Protein AF-A0A6I1QWW4-F1 (afdb_monomer_lite)

Structure (mmCIF, N/CA/C/O backbone):
data_AF-A0A6I1QWW4-F1
#
_entry.id   AF-A0A6I1QWW4-F1
#
loop_
_atom_site.group_PDB
_atom_site.id
_atom_site.type_symbol
_atom_site.label_atom_id
_atom_site.label_alt_id
_atom_site.label_comp_id
_atom_site.label_asym_id
_atom_site.label_entity_id
_atom_site.label_seq_id
_atom_site.pdbx_PDB_ins_code
_atom_site.Cartn_x
_atom_site.Cartn_y
_atom_site.Cartn_z
_atom_site.occupancy
_atom_site.B_iso_or_equiv
_atom_site.auth_seq_id
_atom_site.auth_comp_id
_atom_site.auth_asym_id
_atom_site.auth_atom_id
_atom_site.pdbx_PDB_model_num
ATOM 1 N N . MET A 1 1 ? 24.374 -15.305 -14.116 1.00 88.94 1 MET A N 1
ATOM 2 C CA . MET A 1 1 ? 24.482 -13.834 -13.993 1.00 88.94 1 MET A CA 1
ATOM 3 C C . MET A 1 1 ? 23.101 -13.247 -14.263 1.00 88.94 1 MET A C 1
ATOM 5 O O . MET A 1 1 ? 22.516 -13.620 -15.275 1.00 88.94 1 MET A O 1
ATOM 9 N N . ILE A 1 2 ? 22.551 -12.418 -13.369 1.00 94.38 2 ILE A N 1
ATOM 10 C CA . ILE A 1 2 ? 21.267 -11.731 -13.613 1.00 94.38 2 ILE A CA 1
ATOM 11 C C . ILE A 1 2 ? 21.502 -10.614 -14.637 1.00 94.38 2 ILE A C 1
ATOM 13 O O . ILE A 1 2 ? 22.500 -9.906 -14.542 1.00 94.38 2 ILE A O 1
ATOM 17 N N . ARG A 1 3 ? 20.614 -10.491 -15.633 1.00 97.56 3 ARG A N 1
ATOM 18 C CA . ARG A 1 3 ? 20.751 -9.535 -16.751 1.00 97.56 3 ARG A CA 1
ATOM 19 C C . ARG A 1 3 ? 19.777 -8.357 -16.699 1.00 97.56 3 ARG A C 1
ATOM 21 O O . ARG A 1 3 ? 20.025 -7.363 -17.369 1.00 97.56 3 ARG A O 1
ATOM 28 N N . ALA A 1 4 ? 18.685 -8.483 -15.950 1.00 97.31 4 ALA A N 1
ATOM 29 C CA . ALA A 1 4 ? 17.687 -7.436 -15.774 1.00 97.31 4 ALA A CA 1
ATOM 30 C C . ALA A 1 4 ? 16.916 -7.650 -14.467 1.00 97.31 4 ALA A C 1
ATOM 32 O O . ALA A 1 4 ? 16.825 -8.777 -13.974 1.00 97.31 4 ALA A O 1
ATOM 33 N N . VAL A 1 5 ? 16.352 -6.561 -13.954 1.00 95.69 5 VAL A N 1
ATOM 34 C CA . VAL A 1 5 ? 15.402 -6.519 -12.839 1.00 95.69 5 VAL A CA 1
ATOM 35 C C . VAL A 1 5 ? 14.270 -5.568 -13.214 1.00 95.69 5 VAL A C 1
ATOM 37 O O . VAL A 1 5 ? 14.496 -4.599 -13.939 1.00 95.69 5 VAL A O 1
ATOM 40 N N . VAL A 1 6 ? 13.061 -5.869 -12.752 1.00 96.00 6 VAL A N 1
ATOM 41 C CA . VAL A 1 6 ? 11.867 -5.053 -12.985 1.00 96.00 6 VAL A CA 1
ATOM 42 C C . VAL A 1 6 ? 11.269 -4.728 -11.628 1.00 96.00 6 VAL A C 1
ATOM 44 O O . VAL A 1 6 ? 11.156 -5.615 -10.783 1.00 96.00 6 VAL A O 1
ATOM 47 N N . PHE A 1 7 ? 10.908 -3.466 -11.440 1.00 96.62 7 PHE A N 1
ATOM 48 C CA . PHE A 1 7 ? 10.260 -2.968 -10.238 1.00 96.62 7 PHE A CA 1
ATOM 49 C C . PHE A 1 7 ? 8.937 -2.326 -10.626 1.00 96.62 7 PHE A C 1
ATOM 51 O O . PHE A 1 7 ? 8.839 -1.707 -11.689 1.00 96.62 7 PHE A O 1
ATOM 58 N N . ASP A 1 8 ? 7.945 -2.472 -9.756 1.00 93.06 8 ASP A N 1
ATOM 59 C CA . ASP A 1 8 ? 6.785 -1.594 -9.787 1.00 93.06 8 ASP A CA 1
ATOM 60 C C . ASP A 1 8 ? 7.204 -0.181 -9.360 1.00 93.06 8 ASP A C 1
ATOM 62 O O . ASP A 1 8 ? 8.157 -0.006 -8.598 1.00 93.06 8 ASP A O 1
ATOM 66 N N . VAL A 1 9 ? 6.519 0.831 -9.876 1.00 94.31 9 VAL A N 1
ATOM 67 C CA . VAL A 1 9 ? 6.751 2.219 -9.479 1.00 94.31 9 VAL A CA 1
ATOM 68 C C . VAL A 1 9 ? 6.048 2.492 -8.155 1.00 94.31 9 VAL A C 1
ATOM 70 O O . VAL A 1 9 ? 6.701 2.937 -7.210 1.00 94.31 9 VAL A O 1
ATOM 73 N N . GLY A 1 10 ? 4.748 2.197 -8.087 1.00 89.25 10 GLY A N 1
ATOM 74 C CA . GLY A 1 10 ? 3.967 2.296 -6.855 1.00 89.25 10 GLY A CA 1
ATOM 75 C C . GLY A 1 10 ? 4.351 1.189 -5.880 1.00 89.25 10 GLY A C 1
ATOM 76 O O . GLY A 1 10 ? 4.793 0.123 -6.308 1.00 89.25 10 GLY A O 1
ATOM 77 N N . GLU A 1 11 ? 4.243 1.463 -4.581 1.00 82.25 11 GLU A N 1
ATOM 78 C CA . GLU A 1 11 ? 4.543 0.568 -3.442 1.00 82.25 11 GLU A CA 1
ATOM 79 C C . GLU A 1 11 ? 6.004 0.065 -3.311 1.00 82.25 11 GLU A C 1
ATOM 81 O O . GLU A 1 11 ? 6.495 -0.138 -2.200 1.00 82.25 11 GLU A O 1
ATOM 86 N N . CYS A 1 12 ? 6.720 -0.165 -4.419 1.00 93.62 12 CYS A N 1
ATOM 87 C CA . CYS A 1 12 ? 8.072 -0.722 -4.437 1.00 93.62 12 CYS A CA 1
ATOM 88 C C . CYS A 1 12 ? 9.156 0.358 -4.527 1.00 93.62 12 CYS A C 1
ATOM 90 O O . CYS A 1 12 ? 10.103 0.334 -3.739 1.00 93.62 12 CYS A O 1
ATOM 92 N N . LEU A 1 13 ? 9.040 1.293 -5.478 1.00 96.56 13 LEU A N 1
ATOM 93 C CA . LEU A 1 13 ? 9.990 2.404 -5.618 1.00 96.56 13 LEU A CA 1
ATOM 94 C C . LEU A 1 13 ? 9.512 3.678 -4.919 1.00 96.56 13 LEU A C 1
ATOM 96 O O . LEU A 1 13 ? 10.341 4.468 -4.464 1.00 96.56 13 LEU A O 1
ATOM 100 N N . VAL A 1 14 ? 8.199 3.887 -4.850 1.00 95.44 14 VAL A N 1
ATOM 101 C CA . VAL A 1 14 ? 7.577 5.065 -4.246 1.00 95.44 14 VAL A CA 1
ATOM 102 C C . VAL A 1 14 ? 6.759 4.641 -3.031 1.00 95.44 14 VAL A C 1
ATOM 104 O O . VAL A 1 14 ? 5.918 3.753 -3.122 1.00 95.44 14 VAL A O 1
ATOM 107 N N . ASP A 1 15 ? 7.001 5.298 -1.893 1.00 94.81 15 ASP A N 1
ATOM 108 C CA . ASP A 1 15 ? 6.147 5.175 -0.711 1.00 94.81 15 ASP A CA 1
ATOM 109 C C . ASP A 1 15 ? 4.893 6.040 -0.887 1.00 94.81 15 ASP A C 1
ATOM 111 O O . ASP A 1 15 ? 4.964 7.270 -0.888 1.00 94.81 15 ASP A O 1
ATOM 115 N N . GLU A 1 16 ? 3.748 5.377 -1.020 1.00 93.94 16 GLU A N 1
ATOM 116 C CA . GLU A 1 16 ? 2.432 5.990 -1.224 1.00 93.94 16 GLU A CA 1
ATOM 117 C C . GLU A 1 16 ? 1.585 6.003 0.064 1.00 93.94 16 GLU A C 1
ATOM 119 O O . GLU A 1 16 ? 0.379 6.270 0.045 1.00 93.94 16 GLU A O 1
ATOM 124 N N . THR A 1 17 ? 2.204 5.756 1.227 1.00 94.38 17 THR A N 1
ATOM 125 C CA . THR A 1 17 ? 1.521 5.746 2.533 1.00 94.38 17 THR A CA 1
ATOM 126 C C . THR A 1 17 ? 0.767 7.052 2.796 1.00 94.38 17 THR A C 1
ATOM 128 O O . THR A 1 17 ? -0.315 7.050 3.396 1.00 94.38 17 THR A O 1
ATOM 131 N N . ARG A 1 18 ? 1.318 8.194 2.361 1.00 95.69 18 ARG A N 1
ATOM 132 C CA . ARG A 1 18 ? 0.688 9.507 2.554 1.00 95.69 18 ARG A CA 1
ATOM 133 C C . ARG A 1 18 ? -0.537 9.672 1.660 1.00 95.69 18 ARG A C 1
ATOM 135 O O . ARG A 1 18 ? -1.557 10.171 2.132 1.00 95.69 18 ARG A O 1
ATOM 142 N N . GLU A 1 19 ? -0.445 9.274 0.403 1.00 95.31 19 GLU A N 1
ATOM 143 C CA . GLU A 1 19 ? -1.508 9.335 -0.594 1.00 95.31 19 GLU A CA 1
ATOM 144 C C . GLU A 1 19 ? -2.714 8.504 -0.140 1.00 95.31 19 GLU A C 1
ATOM 146 O O . GLU A 1 19 ? -3.797 9.061 0.067 1.00 95.31 19 GLU A O 1
ATOM 1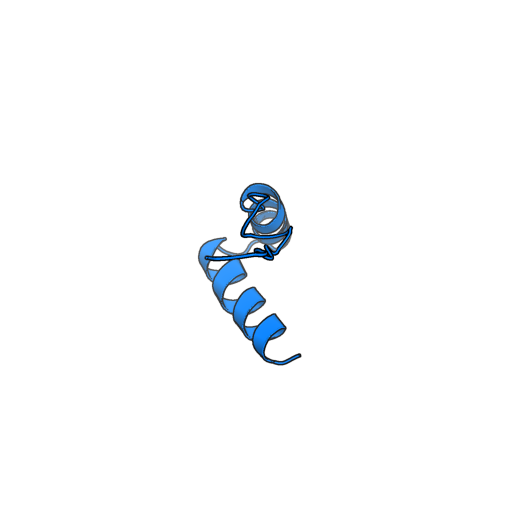51 N N . TYR A 1 20 ? -2.516 7.211 0.136 1.00 95.44 20 TYR A N 1
ATOM 152 C CA . TYR A 1 20 ? -3.591 6.333 0.609 1.00 95.44 20 TYR A CA 1
ATOM 153 C C . TYR A 1 20 ? -4.114 6.742 1.986 1.00 95.44 20 TYR A C 1
ATOM 155 O O . TYR A 1 20 ? -5.319 6.693 2.238 1.00 95.44 20 TYR A O 1
ATOM 163 N N . GLY A 1 21 ? -3.229 7.217 2.868 1.00 97.75 21 GLY A N 1
ATOM 164 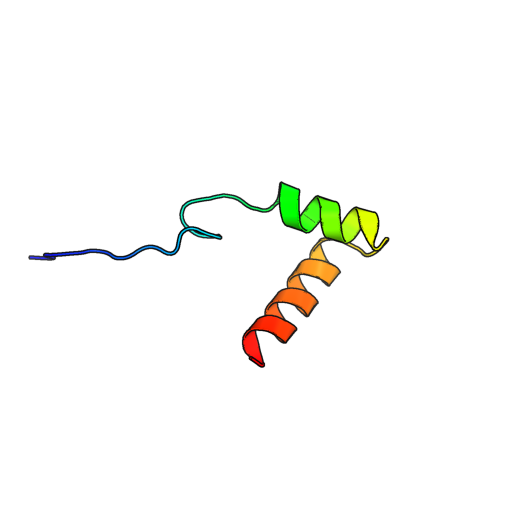C CA . GLY A 1 21 ? -3.621 7.784 4.155 1.00 97.75 21 GLY A CA 1
ATOM 165 C C . GLY A 1 21 ? -4.535 9.002 4.003 1.00 97.75 21 GLY A C 1
ATOM 166 O O . GLY A 1 21 ? -5.530 9.106 4.709 1.00 97.75 21 GLY A O 1
ATOM 167 N N . THR A 1 22 ? -4.250 9.882 3.041 1.00 98.31 22 THR A N 1
ATOM 168 C CA . THR A 1 22 ? -5.064 11.076 2.763 1.00 98.31 22 THR A CA 1
ATOM 169 C C . THR A 1 22 ? -6.444 10.695 2.227 1.00 98.31 22 THR A C 1
ATOM 171 O O . THR A 1 22 ? -7.441 11.316 2.590 1.00 98.31 22 THR A O 1
ATOM 174 N N . TRP A 1 23 ? -6.531 9.658 1.392 1.00 98.19 23 TRP A N 1
ATOM 175 C CA . TRP A 1 23 ? -7.817 9.148 0.907 1.00 98.19 23 TRP A CA 1
ATOM 176 C C . TRP A 1 23 ? -8.637 8.510 2.026 1.00 98.19 23 TRP A C 1
ATOM 178 O O . TRP A 1 23 ? -9.833 8.771 2.127 1.00 98.19 23 TRP A O 1
ATOM 188 N N . ALA A 1 24 ? -8.004 7.721 2.895 1.00 98.44 24 ALA A N 1
ATOM 189 C CA . ALA A 1 24 ? -8.660 7.150 4.066 1.00 98.44 24 ALA A CA 1
ATOM 190 C C . ALA A 1 24 ? -9.200 8.241 5.006 1.00 98.44 24 ALA A C 1
ATOM 192 O O . ALA A 1 24 ? -10.347 8.153 5.446 1.00 98.44 24 ALA A O 1
ATOM 193 N N . ASP A 1 25 ? -8.410 9.293 5.250 1.00 98.50 25 ASP A N 1
ATOM 194 C CA . ASP A 1 25 ? -8.821 10.443 6.057 1.00 98.50 25 ASP A CA 1
ATOM 195 C C . ASP A 1 25 ? -9.999 11.189 5.402 1.00 98.50 25 ASP A C 1
ATOM 197 O O . ASP A 1 25 ? -10.967 11.529 6.083 1.00 98.50 25 ASP A O 1
ATOM 201 N N . TRP A 1 26 ? -9.962 11.392 4.078 1.00 98.44 26 TRP A N 1
ATOM 202 C CA . TRP A 1 26 ? -11.057 12.010 3.317 1.00 98.44 26 TRP A CA 1
ATOM 203 C C . TRP A 1 26 ? -12.355 11.195 3.388 1.00 98.44 26 TRP A C 1
ATOM 205 O O . TRP A 1 26 ? -13.438 11.761 3.531 1.00 98.44 26 TRP A O 1
ATOM 215 N N . LEU A 1 27 ? -12.247 9.867 3.337 1.00 98.00 27 LEU A N 1
ATOM 216 C CA . LEU A 1 27 ? -13.374 8.939 3.455 1.00 98.00 27 LEU A CA 1
ATOM 217 C C . LEU A 1 27 ? -13.836 8.722 4.906 1.00 98.00 27 LEU A C 1
ATOM 219 O O . LEU A 1 27 ? -14.865 8.083 5.125 1.00 98.00 27 LEU A O 1
ATOM 223 N N . GLY A 1 28 ? -13.090 9.220 5.896 1.00 98.31 28 GLY A N 1
ATOM 224 C CA . GLY A 1 28 ? -13.399 9.048 7.315 1.00 98.31 28 GLY A CA 1
ATOM 225 C C . GLY A 1 28 ? -13.276 7.603 7.811 1.00 98.31 28 GLY A C 1
ATOM 226 O O . GLY A 1 28 ? -13.976 7.219 8.749 1.00 98.31 28 GLY A O 1
ATOM 227 N N . VAL A 1 29 ? -12.414 6.786 7.195 1.00 98.56 29 VAL A N 1
ATOM 228 C CA . VAL A 1 29 ? -12.207 5.374 7.565 1.00 98.56 29 VAL A CA 1
ATOM 229 C C . VAL A 1 29 ? -10.808 5.143 8.148 1.00 98.56 29 VAL A C 1
ATOM 231 O O . VAL A 1 29 ? -9.865 5.847 7.787 1.00 98.56 29 VAL A O 1
ATOM 234 N N . PRO A 1 30 ? -10.608 4.139 9.028 1.00 98.56 30 PRO A N 1
ATOM 235 C CA . PRO A 1 30 ? -9.275 3.827 9.535 1.00 98.56 30 PRO A CA 1
ATOM 236 C C . PRO A 1 30 ? -8.319 3.456 8.397 1.00 98.56 30 PRO A C 1
ATOM 238 O O . PRO A 1 30 ? -8.645 2.605 7.569 1.00 98.56 30 PRO A O 1
ATOM 241 N N . ARG A 1 31 ? -7.112 4.034 8.390 1.00 97.75 31 ARG A N 1
ATOM 242 C CA . ARG A 1 31 ? -6.118 3.838 7.317 1.00 97.75 31 ARG A CA 1
ATOM 243 C C . ARG A 1 31 ? -5.807 2.367 7.034 1.00 97.75 31 ARG A C 1
ATOM 245 O O . ARG A 1 31 ? -5.805 1.954 5.885 1.00 97.75 31 ARG A O 1
ATOM 252 N N . HIS A 1 32 ? -5.637 1.552 8.076 1.00 97.06 32 HIS A N 1
ATOM 253 C CA . HIS A 1 32 ? -5.390 0.117 7.903 1.00 97.06 32 HIS A CA 1
ATOM 254 C C . HIS A 1 32 ? -6.595 -0.619 7.290 1.00 97.06 32 HIS A C 1
ATOM 256 O O . HIS A 1 32 ? -6.430 -1.523 6.476 1.00 97.06 32 HIS A O 1
ATOM 262 N N . THR A 1 33 ? -7.820 -0.219 7.649 1.00 98.00 33 THR A N 1
ATOM 263 C CA . THR A 1 33 ? -9.044 -0.763 7.045 1.00 98.00 33 THR A CA 1
ATOM 264 C C . THR A 1 33 ? -9.146 -0.368 5.576 1.00 98.00 33 THR A C 1
ATOM 266 O O . THR A 1 33 ? -9.473 -1.214 4.747 1.00 98.00 33 THR A O 1
ATOM 269 N N . PHE A 1 34 ? -8.825 0.888 5.246 1.00 98.12 34 PHE A N 1
ATOM 270 C CA . PHE A 1 34 ? -8.757 1.356 3.865 1.00 98.12 34 PHE A CA 1
ATOM 271 C C . PHE A 1 34 ? -7.775 0.514 3.048 1.00 98.12 34 PHE A C 1
ATOM 273 O O . PHE A 1 34 ? -8.193 -0.090 2.066 1.00 98.12 34 PHE A O 1
ATOM 280 N N . SER A 1 35 ? -6.517 0.392 3.487 1.00 96.25 35 SER A N 1
ATOM 281 C CA . SER A 1 35 ? -5.495 -0.391 2.778 1.00 96.25 35 SER A CA 1
ATOM 282 C C . SER A 1 35 ? -5.915 -1.850 2.575 1.00 96.25 35 SER A C 1
ATOM 284 O O . SER A 1 35 ? -5.769 -2.386 1.479 1.00 96.25 35 SER A O 1
ATOM 286 N N . ALA A 1 36 ? -6.504 -2.485 3.596 1.00 97.00 36 ALA A N 1
ATOM 287 C CA . ALA A 1 36 ? -6.955 -3.872 3.504 1.00 97.00 36 ALA A CA 1
ATOM 288 C C . ALA A 1 36 ? -8.076 -4.066 2.467 1.00 97.00 36 ALA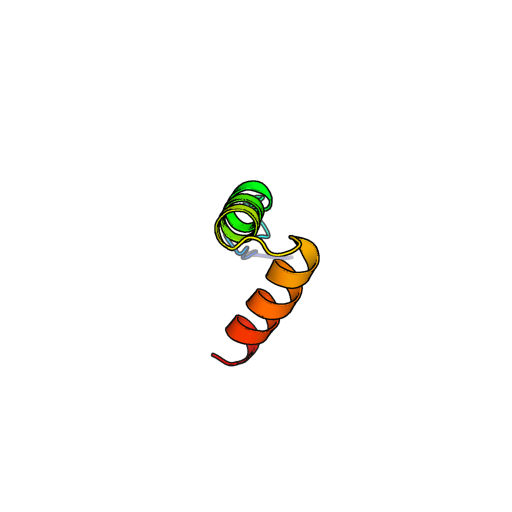 A C 1
ATOM 290 O O . ALA A 1 36 ? -8.031 -4.999 1.665 1.00 97.00 36 ALA A O 1
ATOM 291 N N . VAL A 1 37 ? -9.084 -3.188 2.464 1.00 97.50 37 VAL A N 1
ATOM 292 C CA . VAL A 1 37 ? -10.210 -3.280 1.520 1.00 97.50 37 VAL A CA 1
ATOM 293 C C . VAL A 1 37 ? -9.784 -2.865 0.116 1.00 97.50 37 VAL A C 1
ATOM 295 O O . VAL A 1 37 ? -10.164 -3.524 -0.848 1.00 97.50 37 VAL A O 1
ATOM 298 N N . PHE A 1 38 ? -8.976 -1.812 -0.011 1.00 95.50 38 PHE A N 1
ATOM 299 C CA . PHE A 1 38 ? -8.483 -1.322 -1.294 1.00 95.50 38 PHE A CA 1
ATOM 300 C C . PHE A 1 38 ? -7.636 -2.382 -2.005 1.00 95.50 38 PHE A C 1
ATOM 302 O O . PHE A 1 38 ? -7.922 -2.717 -3.154 1.00 95.50 38 PHE A O 1
ATOM 309 N N . GLY A 1 39 ? -6.701 -3.021 -1.291 1.00 94.31 39 GLY A N 1
ATOM 310 C CA . GLY A 1 39 ? -5.949 -4.161 -1.819 1.00 94.31 39 GLY A CA 1
ATOM 311 C C . GLY A 1 39 ? -6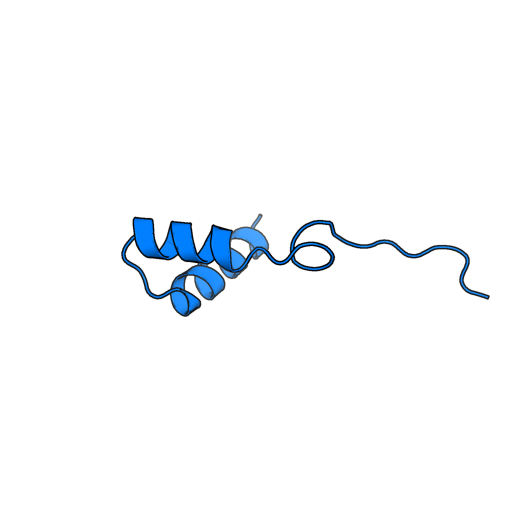.852 -5.331 -2.232 1.00 94.31 39 GLY A C 1
ATOM 312 O O . GLY A 1 39 ? -6.645 -5.935 -3.283 1.00 94.31 39 GLY A O 1
ATOM 313 N N . ALA A 1 40 ? -7.911 -5.617 -1.464 1.00 97.50 40 ALA A N 1
ATOM 314 C CA . A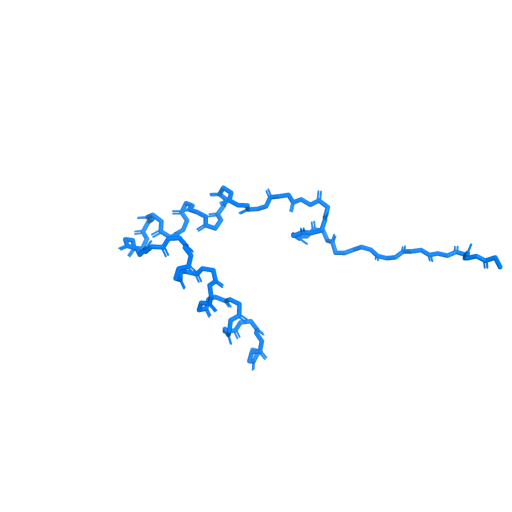LA A 1 40 ? -8.884 -6.653 -1.815 1.00 97.50 40 ALA A CA 1
ATOM 315 C C . ALA A 1 40 ? -9.740 -6.312 -3.050 1.00 97.50 40 ALA A C 1
ATOM 317 O O . ALA A 1 40 ? -10.213 -7.231 -3.717 1.00 97.50 40 ALA A O 1
ATOM 318 N N . VAL A 1 41 ? -9.970 -5.028 -3.346 1.00 96.75 41 VAL A N 1
ATOM 319 C CA . VAL A 1 41 ? -10.638 -4.577 -4.579 1.00 96.75 41 VAL A CA 1
ATOM 320 C C . VAL A 1 41 ? -9.695 -4.723 -5.767 1.00 96.75 41 VAL A C 1
ATOM 322 O O . VAL A 1 41 ? -10.079 -5.367 -6.734 1.00 96.75 41 VAL A O 1
ATOM 325 N N . ILE A 1 42 ? -8.453 -4.234 -5.667 1.00 93.06 42 ILE A N 1
ATOM 326 C CA . ILE A 1 42 ? -7.441 -4.378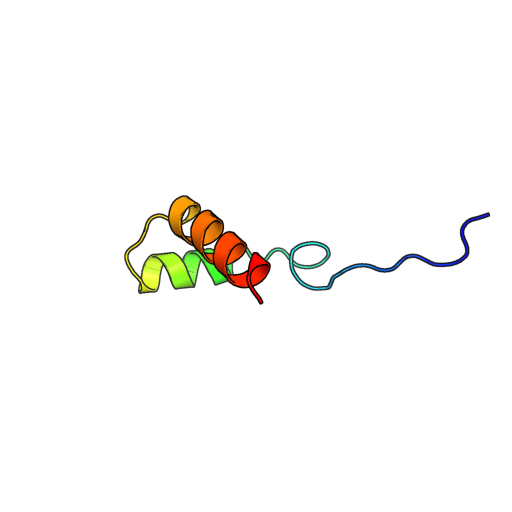 -6.730 1.00 93.06 42 ILE A CA 1
ATOM 327 C C . ILE A 1 42 ? -7.245 -5.853 -7.105 1.00 93.06 42 ILE A C 1
ATOM 329 O O . ILE A 1 42 ? -7.197 -6.201 -8.282 1.00 93.06 42 ILE A O 1
ATOM 333 N N . ALA A 1 43 ? -7.195 -6.742 -6.110 1.00 95.56 43 ALA A N 1
ATOM 334 C CA . ALA A 1 43 ? -7.037 -8.177 -6.335 1.00 95.56 43 ALA A CA 1
ATOM 335 C C . ALA A 1 43 ? -8.211 -8.834 -7.093 1.00 95.56 43 ALA A C 1
ATOM 337 O O . ALA A 1 43 ? -8.067 -9.961 -7.567 1.00 95.56 43 ALA A O 1
ATOM 338 N N . LYS A 1 44 ? -9.371 -8.171 -7.197 1.00 97.19 44 LYS A N 1
ATOM 339 C CA . LYS A 1 44 ? -10.547 -8.671 -7.929 1.00 97.19 44 LYS A CA 1
ATOM 340 C C . LYS A 1 44 ? -10.587 -8.242 -9.400 1.00 97.19 44 LYS A C 1
ATOM 342 O O . LYS A 1 44 ? -11.401 -8.806 -10.132 1.00 97.19 44 LYS A O 1
ATOM 347 N N . GLY A 1 45 ? -9.706 -7.331 -9.823 1.00 85.19 45 GLY A N 1
ATOM 348 C CA . GLY A 1 45 ? -9.731 -6.695 -11.148 1.00 85.19 45 GLY A CA 1
ATOM 349 C C . GLY A 1 45 ? -10.758 -5.576 -11.252 1.00 85.19 45 GLY A C 1
ATOM 350 O O . GLY A 1 45 ? -11.084 -5.230 -12.408 1.00 85.19 45 GLY A O 1
#

Sequence (45 aa):
MIRAVVFDVGECLVDETREYGTWADWLGVPRHTFSAVFGAVIAKG

pLDDT: mean 95.56, std 3.38, range [82.25, 98.56]

Secondary structure (DSSP, 8-state):
--------TBTTTB--HHHHHHHHHHHTS-HHHHHHHHHHHHTT-

Radius of gyration: 14.08 Å; chains: 1; bounding box: 38×26×26 Å

Foldseek 3Di:
DDDDDDDDVPPTVDDCLVVLVVVCVVVVHDSVVSVVVVVVVVVVD